Protein AF-X1SCW2-F1 (afdb_monomer_lite)

Structure (mmCIF, N/CA/C/O backbone):
data_AF-X1SCW2-F1
#
_entry.id   AF-X1SCW2-F1
#
loop_
_atom_site.group_PDB
_atom_site.id
_atom_site.type_symbol
_atom_site.label_atom_id
_atom_site.label_alt_id
_atom_site.label_comp_id
_atom_site.label_asym_id
_atom_site.label_entity_id
_atom_site.label_seq_id
_atom_site.pdbx_PDB_ins_code
_atom_site.Cartn_x
_atom_site.Cartn_y
_atom_site.Cartn_z
_atom_site.occupancy
_atom_site.B_iso_or_equiv
_atom_site.auth_seq_id
_atom_site.auth_comp_id
_atom_site.auth_asym_id
_atom_site.auth_atom_id
_atom_site.pdbx_PDB_model_num
ATOM 1 N N . MET A 1 1 ? -2.875 -14.811 14.538 1.00 54.03 1 MET A N 1
ATOM 2 C CA . MET A 1 1 ? -2.331 -13.479 14.200 1.00 54.03 1 MET A CA 1
ATOM 3 C C . MET A 1 1 ? -3.414 -12.764 13.407 1.00 54.03 1 MET A C 1
ATOM 5 O O . MET A 1 1 ? -3.868 -13.338 12.426 1.00 54.03 1 MET A O 1
ATOM 9 N N . GLU A 1 2 ? -3.927 -11.627 13.880 1.00 74.94 2 GLU A N 1
ATOM 10 C CA . GLU A 1 2 ? -4.964 -10.878 13.150 1.00 74.94 2 GLU A CA 1
ATOM 11 C C . GLU A 1 2 ? -4.380 -10.234 11.887 1.00 74.94 2 GLU A C 1
ATOM 13 O O . GLU A 1 2 ? -3.224 -9.808 11.876 1.00 74.94 2 GLU A O 1
ATOM 18 N N . ALA A 1 3 ? -5.174 -10.175 10.817 1.00 83.44 3 ALA A N 1
ATOM 19 C CA . ALA A 1 3 ? -4.763 -9.544 9.570 1.00 83.44 3 ALA A CA 1
ATOM 20 C C . ALA A 1 3 ? -4.694 -8.018 9.737 1.00 83.44 3 ALA A C 1
ATOM 22 O O . ALA A 1 3 ? -5.628 -7.389 10.240 1.00 83.44 3 ALA A O 1
ATOM 23 N N . ILE A 1 4 ? -3.603 -7.399 9.280 1.00 91.50 4 ILE A N 1
ATOM 24 C CA . ILE A 1 4 ? -3.504 -5.937 9.234 1.00 91.50 4 ILE A CA 1
ATOM 25 C C . ILE A 1 4 ? -4.421 -5.447 8.115 1.00 91.50 4 ILE A C 1
ATOM 27 O O . ILE A 1 4 ? -4.189 -5.736 6.946 1.00 91.50 4 ILE A O 1
ATOM 31 N N . THR A 1 5 ? -5.461 -4.697 8.460 1.00 93.12 5 THR A N 1
ATOM 32 C CA . THR A 1 5 ? -6.374 -4.120 7.466 1.00 93.12 5 THR A CA 1
ATOM 33 C C . THR A 1 5 ? -5.824 -2.817 6.892 1.00 93.12 5 THR A C 1
ATOM 35 O O . THR A 1 5 ? -4.996 -2.141 7.513 1.00 93.12 5 THR A O 1
ATOM 38 N N . ARG A 1 6 ? -6.371 -2.395 5.748 1.00 91.81 6 ARG A N 1
ATOM 39 C CA . ARG A 1 6 ? -6.151 -1.066 5.158 1.00 91.81 6 ARG A CA 1
ATOM 40 C C . ARG A 1 6 ? -6.265 0.060 6.185 1.00 91.81 6 ARG A C 1
ATOM 42 O O . ARG A 1 6 ? -5.440 0.966 6.205 1.00 91.81 6 ARG A O 1
ATOM 49 N N . VAL A 1 7 ? -7.302 0.022 7.023 1.00 92.81 7 VAL A N 1
ATOM 50 C CA . VAL A 1 7 ? -7.588 1.091 7.991 1.00 92.81 7 VAL A CA 1
ATOM 51 C C . VAL A 1 7 ? -6.497 1.151 9.056 1.00 92.81 7 VAL A C 1
ATOM 53 O O . VAL A 1 7 ? -5.996 2.233 9.360 1.00 92.81 7 VAL A O 1
ATOM 56 N N . THR A 1 8 ? -6.102 -0.005 9.593 1.00 95.06 8 THR A N 1
ATOM 57 C CA . THR A 1 8 ? -5.027 -0.099 10.587 1.00 95.06 8 THR A CA 1
ATOM 58 C C . THR A 1 8 ? -3.699 0.373 10.001 1.00 95.06 8 THR A C 1
ATOM 60 O O . THR A 1 8 ? -3.015 1.188 10.622 1.00 95.06 8 THR A O 1
ATOM 63 N N . PHE A 1 9 ? -3.366 -0.066 8.783 1.00 94.69 9 PHE A N 1
ATOM 64 C CA . PHE A 1 9 ? -2.137 0.343 8.108 1.00 94.69 9 PHE A CA 1
ATOM 65 C C . PHE A 1 9 ? -2.112 1.849 7.821 1.00 94.69 9 PHE A C 1
ATOM 67 O O . PHE A 1 9 ? -1.133 2.514 8.142 1.00 94.69 9 PHE A O 1
ATOM 74 N N . ASN A 1 10 ? -3.195 2.421 7.289 1.00 93.44 10 ASN A N 1
ATOM 75 C CA . ASN A 1 10 ? -3.240 3.844 6.949 1.00 93.44 10 ASN A CA 1
ATOM 76 C C . ASN A 1 10 ? -3.105 4.746 8.183 1.00 93.44 10 ASN A C 1
ATOM 78 O O . ASN A 1 10 ? -2.403 5.753 8.124 1.00 93.44 10 ASN A O 1
ATOM 82 N N . LYS A 1 11 ? -3.709 4.369 9.318 1.00 96.25 11 LYS A N 1
ATOM 83 C CA . LYS A 1 11 ? -3.509 5.085 10.590 1.00 96.25 11 LYS A CA 1
ATOM 84 C C . LYS A 1 11 ? -2.050 5.036 11.042 1.00 96.25 11 LYS A C 1
ATOM 86 O O . LYS A 1 11 ? -1.506 6.046 11.484 1.00 96.25 11 LYS A O 1
ATOM 91 N N . TRP A 1 12 ? -1.410 3.872 10.919 1.00 96.25 12 TRP A N 1
ATOM 92 C CA . TRP A 1 12 ? 0.013 3.727 11.219 1.00 96.25 12 TRP A CA 1
ATOM 93 C C . TRP A 1 12 ? 0.875 4.580 10.277 1.00 96.25 12 TRP A C 1
ATOM 95 O O . TRP A 1 12 ? 1.735 5.317 10.753 1.00 96.25 12 TRP A O 1
ATOM 105 N N . ALA A 1 13 ? 0.608 4.560 8.971 1.00 96.50 13 ALA A N 1
ATOM 106 C CA . ALA A 1 13 ? 1.336 5.337 7.970 1.00 96.50 13 ALA A CA 1
ATOM 107 C C . ALA A 1 13 ? 1.249 6.848 8.251 1.00 96.50 13 ALA A C 1
ATOM 109 O O . ALA A 1 13 ? 2.273 7.527 8.297 1.00 96.50 13 ALA A O 1
ATOM 110 N N . GLN A 1 14 ? 0.048 7.356 8.548 1.00 95.81 14 GLN A N 1
ATOM 111 C CA . GLN A 1 14 ? -0.165 8.756 8.930 1.00 95.81 14 GLN A CA 1
ATOM 112 C C . GLN A 1 14 ? 0.613 9.139 10.192 1.00 95.81 14 GLN A C 1
ATOM 114 O O . GLN A 1 14 ? 1.290 10.163 10.203 1.00 95.81 14 GLN A O 1
ATOM 119 N N . LYS A 1 15 ? 0.587 8.297 11.236 1.00 98.00 15 LYS A N 1
ATOM 120 C CA . LYS A 1 15 ? 1.352 8.531 12.474 1.00 98.00 15 LYS A CA 1
ATOM 121 C C . LYS A 1 15 ? 2.866 8.610 12.228 1.00 98.00 15 LYS A C 1
ATOM 123 O O . LYS A 1 15 ? 3.568 9.284 12.974 1.00 98.00 15 LYS A O 1
ATOM 128 N N . ASN A 1 16 ? 3.361 7.927 11.197 1.00 97.38 16 ASN A N 1
ATOM 129 C CA . ASN A 1 16 ? 4.773 7.912 10.815 1.00 97.38 16 ASN A CA 1
ATOM 130 C C . ASN A 1 16 ? 5.118 8.923 9.706 1.00 97.38 16 ASN A C 1
ATOM 132 O O . ASN A 1 16 ? 6.222 8.871 9.167 1.00 97.38 16 ASN A O 1
ATOM 136 N N . ASN A 1 17 ? 4.208 9.844 9.364 1.00 97.75 17 ASN A N 1
ATOM 137 C CA . ASN A 1 17 ? 4.384 10.847 8.307 1.00 97.75 17 ASN A CA 1
ATOM 138 C C . ASN A 1 17 ? 4.662 10.245 6.917 1.00 97.75 17 ASN A C 1
ATOM 140 O O . ASN A 1 17 ? 5.396 10.822 6.116 1.00 97.75 17 ASN A O 1
ATOM 144 N N . TRP A 1 18 ? 4.098 9.073 6.621 1.00 97.88 18 TRP A N 1
ATOM 145 C CA . TRP A 1 18 ? 4.144 8.503 5.277 1.00 97.88 18 TRP A CA 1
ATOM 146 C C . TRP A 1 18 ? 3.039 9.117 4.422 1.00 97.88 18 TRP A C 1
ATOM 148 O O . TRP A 1 18 ? 1.873 9.152 4.822 1.00 97.88 18 TRP A O 1
ATOM 158 N N . MET A 1 19 ? 3.395 9.563 3.221 1.00 97.44 19 MET A N 1
ATOM 159 C CA . MET A 1 19 ? 2.470 10.211 2.296 1.00 97.44 19 MET A CA 1
ATOM 160 C C . MET A 1 19 ? 2.092 9.257 1.170 1.00 97.44 19 MET A C 1
ATOM 162 O O . MET A 1 19 ? 2.962 8.830 0.418 1.00 97.44 19 MET A O 1
ATOM 166 N N . GLN A 1 20 ? 0.807 8.933 1.028 1.00 95.88 20 GLN A N 1
ATOM 167 C CA . GLN A 1 20 ? 0.331 8.166 -0.124 1.00 95.88 20 GLN A CA 1
ATOM 168 C C . GLN A 1 20 ? 0.402 9.039 -1.384 1.00 95.88 20 GLN A C 1
ATOM 170 O O . GLN A 1 20 ? -0.159 10.131 -1.403 1.00 95.88 20 GLN A O 1
ATOM 175 N N . VAL A 1 21 ? 1.052 8.547 -2.437 1.00 96.38 21 VAL A N 1
ATOM 176 C CA . VAL A 1 21 ? 1.244 9.277 -3.704 1.00 96.38 21 VAL A CA 1
ATOM 177 C C . VAL A 1 21 ? 0.645 8.580 -4.916 1.00 96.38 21 VAL A C 1
ATOM 179 O O . VAL A 1 21 ? 0.469 9.210 -5.953 1.00 96.38 21 VAL A O 1
ATOM 182 N N . ASN A 1 22 ? 0.319 7.292 -4.803 1.00 95.25 22 ASN A N 1
ATOM 183 C CA . ASN A 1 22 ? -0.329 6.555 -5.879 1.00 95.25 22 ASN A CA 1
ATOM 184 C C . ASN A 1 22 ? -1.235 5.444 -5.338 1.00 95.25 22 ASN A C 1
ATOM 186 O O . ASN A 1 22 ? -0.985 4.891 -4.264 1.00 95.25 22 ASN A O 1
ATOM 190 N N . GLU A 1 23 ? -2.253 5.096 -6.117 1.00 94.56 23 GLU A N 1
ATOM 191 C CA . GLU A 1 23 ? -3.097 3.917 -5.932 1.00 94.56 23 GLU A CA 1
ATOM 192 C C . GLU A 1 23 ? -3.242 3.204 -7.281 1.00 94.56 23 GLU A C 1
ATOM 194 O O . GLU A 1 23 ? -3.557 3.827 -8.292 1.00 94.56 23 GLU A O 1
ATOM 199 N N . ALA A 1 24 ? -3.033 1.890 -7.293 1.00 92.88 24 ALA A N 1
ATOM 200 C CA . ALA A 1 24 ? -3.229 1.042 -8.459 1.00 92.88 24 ALA A CA 1
ATOM 201 C C . ALA A 1 24 ? -4.066 -0.180 -8.075 1.00 92.88 24 ALA A C 1
ATOM 203 O O . ALA A 1 24 ? -3.682 -0.959 -7.203 1.00 92.88 24 ALA A O 1
ATOM 204 N N . ALA A 1 25 ? -5.209 -0.363 -8.730 1.00 93.19 25 ALA A N 1
ATOM 205 C CA . ALA A 1 25 ? -6.035 -1.553 -8.561 1.00 93.19 25 ALA A CA 1
ATOM 206 C C . ALA A 1 25 ? -5.602 -2.662 -9.532 1.00 93.19 25 ALA A C 1
ATOM 208 O O . ALA A 1 25 ? -5.210 -2.387 -10.666 1.00 93.19 25 ALA A O 1
ATOM 209 N N . SER A 1 26 ? -5.705 -3.915 -9.098 1.00 86.44 26 SER A N 1
ATOM 210 C CA . SER A 1 26 ? -5.511 -5.107 -9.926 1.00 86.44 26 SER A CA 1
ATOM 211 C C . SER A 1 26 ? -6.683 -6.076 -9.749 1.00 86.44 26 SER A C 1
ATOM 213 O O . SER A 1 26 ? -7.539 -5.900 -8.882 1.00 86.44 26 SER A O 1
ATOM 215 N N . SER A 1 27 ? -6.709 -7.146 -10.545 1.00 91.81 27 SER A N 1
ATOM 216 C CA . SER A 1 27 ? -7.667 -8.248 -10.372 1.00 91.81 27 SER A CA 1
ATOM 217 C C . SER A 1 27 ? -7.492 -9.006 -9.051 1.00 91.81 27 SER A C 1
ATOM 219 O O . SER A 1 27 ? -8.392 -9.730 -8.637 1.00 91.81 27 SER A O 1
ATOM 221 N N . THR A 1 28 ? -6.346 -8.850 -8.387 1.00 89.75 28 THR A N 1
ATOM 222 C CA . THR A 1 28 ? -5.993 -9.560 -7.153 1.00 89.75 28 THR A CA 1
ATOM 223 C C . THR A 1 28 ? -6.041 -8.677 -5.910 1.00 89.75 28 THR A C 1
ATOM 225 O O . THR A 1 28 ? -5.947 -9.199 -4.798 1.00 89.75 28 THR A O 1
ATOM 228 N N . GLY A 1 29 ? -6.207 -7.359 -6.059 1.00 94.50 29 GLY A N 1
ATOM 229 C CA . GLY A 1 29 ? -6.132 -6.454 -4.923 1.00 94.50 29 GLY A CA 1
ATOM 230 C C . GLY A 1 29 ? -5.900 -4.991 -5.278 1.00 94.50 29 GLY A C 1
ATOM 231 O O . GLY A 1 29 ? -6.285 -4.505 -6.343 1.00 94.50 29 GLY A O 1
ATOM 232 N N . ARG A 1 30 ? -5.278 -4.267 -4.347 1.00 94.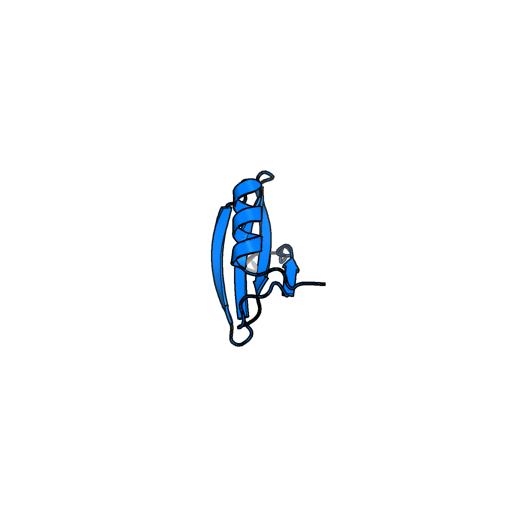81 30 ARG A N 1
ATOM 233 C CA . ARG A 1 30 ? -4.884 -2.864 -4.517 1.00 94.81 30 ARG A CA 1
ATOM 234 C C . ARG A 1 30 ? -3.477 -2.637 -4.000 1.00 94.81 30 ARG A C 1
ATOM 236 O O . ARG A 1 30 ? -3.128 -3.099 -2.918 1.00 94.81 30 ARG A O 1
ATOM 243 N N . ASN A 1 31 ? -2.716 -1.852 -4.746 1.00 94.50 31 ASN A N 1
ATOM 244 C CA . ASN A 1 31 ? -1.380 -1.419 -4.389 1.00 94.50 31 ASN A CA 1
ATOM 245 C C . ASN A 1 31 ? -1.393 0.081 -4.105 1.00 94.50 31 ASN A C 1
ATOM 247 O O . ASN A 1 31 ? -1.859 0.869 -4.927 1.00 94.50 31 ASN A O 1
ATOM 251 N N . TYR A 1 32 ? -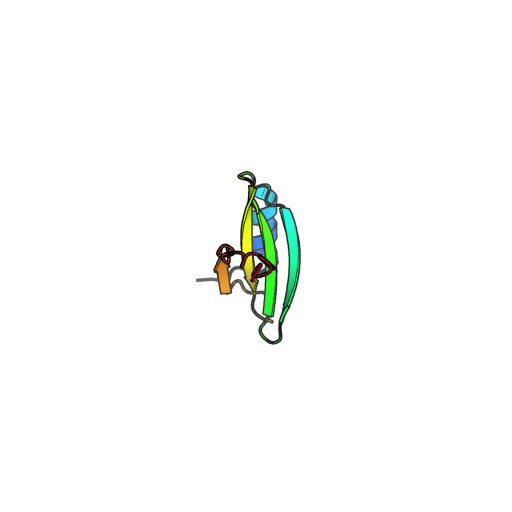0.851 0.477 -2.962 1.00 95.12 32 TYR A N 1
ATOM 252 C CA . TYR A 1 32 ? -0.668 1.873 -2.581 1.00 95.12 32 TYR A CA 1
ATOM 253 C C . TYR A 1 32 ? 0.818 2.196 -2.544 1.00 95.12 32 TYR A C 1
ATOM 255 O O . TYR A 1 32 ? 1.588 1.448 -1.946 1.00 95.12 32 TYR A O 1
ATOM 263 N N . THR A 1 33 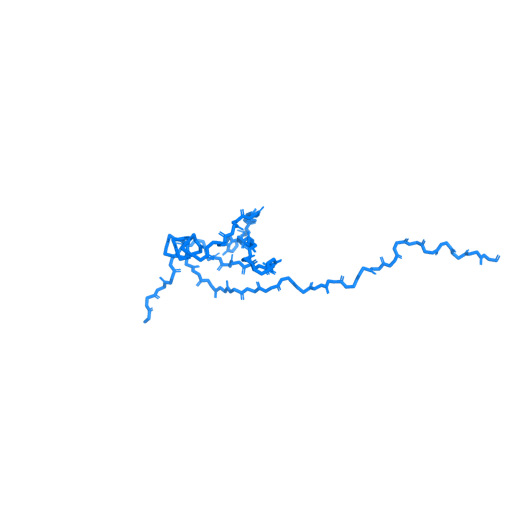? 1.225 3.311 -3.142 1.00 95.88 33 THR A N 1
ATOM 264 C CA . THR A 1 33 ? 2.604 3.797 -3.025 1.00 95.88 33 THR A CA 1
ATOM 265 C C . THR A 1 33 ? 2.658 4.915 -2.001 1.00 95.88 33 THR A C 1
ATOM 267 O O . THR A 1 33 ? 1.895 5.877 -2.098 1.00 95.88 33 THR A O 1
ATOM 270 N N . PHE A 1 34 ? 3.584 4.807 -1.056 1.00 97.00 34 PHE A N 1
ATOM 271 C CA . PHE A 1 34 ? 3.876 5.809 -0.043 1.00 97.00 34 PHE A CA 1
ATOM 272 C C . PHE A 1 34 ? 5.297 6.354 -0.204 1.00 97.00 34 PHE A C 1
ATOM 274 O O . PHE A 1 34 ? 6.210 5.605 -0.547 1.00 97.00 34 PHE A O 1
ATOM 281 N N . ILE A 1 35 ? 5.483 7.639 0.093 1.00 97.19 35 ILE A N 1
ATOM 282 C CA . ILE A 1 35 ? 6.787 8.264 0.334 1.00 97.19 35 ILE A CA 1
ATOM 283 C C . ILE A 1 35 ? 7.016 8.307 1.848 1.00 97.19 35 ILE A C 1
ATOM 285 O O . ILE A 1 35 ? 6.169 8.815 2.587 1.00 97.19 35 ILE A O 1
ATOM 289 N N . THR A 1 36 ? 8.145 7.776 2.316 1.00 96.38 36 THR A N 1
ATOM 290 C CA . THR A 1 36 ? 8.576 7.870 3.721 1.00 96.38 36 THR A CA 1
ATOM 291 C C . THR A 1 36 ? 9.241 9.224 4.009 1.00 96.38 36 THR A C 1
ATOM 293 O O . THR A 1 36 ? 9.691 9.895 3.080 1.00 96.38 36 THR A O 1
ATOM 296 N N . PRO A 1 37 ? 9.430 9.617 5.283 1.00 97.06 37 PRO A N 1
ATOM 297 C CA . PRO A 1 37 ? 10.191 10.825 5.627 1.00 97.06 37 PRO A CA 1
ATOM 298 C C . PRO A 1 37 ? 11.636 10.841 5.103 1.00 97.06 37 PRO A C 1
ATOM 300 O O . PRO A 1 37 ? 12.197 11.908 4.884 1.00 97.06 37 PRO A O 1
ATOM 303 N N . SER A 1 38 ? 12.234 9.668 4.865 1.00 96.25 38 SER A N 1
ATOM 304 C CA . SER A 1 38 ? 13.556 9.538 4.235 1.00 96.25 38 SER A CA 1
ATOM 305 C C . SER A 1 38 ? 13.532 9.697 2.708 1.00 96.25 38 SER A C 1
ATOM 307 O O . SER A 1 38 ? 14.565 9.532 2.066 1.00 96.25 38 SER A O 1
ATOM 309 N N . GLY A 1 39 ? 12.367 9.959 2.108 1.00 94.69 39 GLY A N 1
ATOM 310 C CA . GLY A 1 39 ? 12.182 10.063 0.658 1.00 94.69 39 GLY A CA 1
ATOM 311 C C . GLY A 1 39 ? 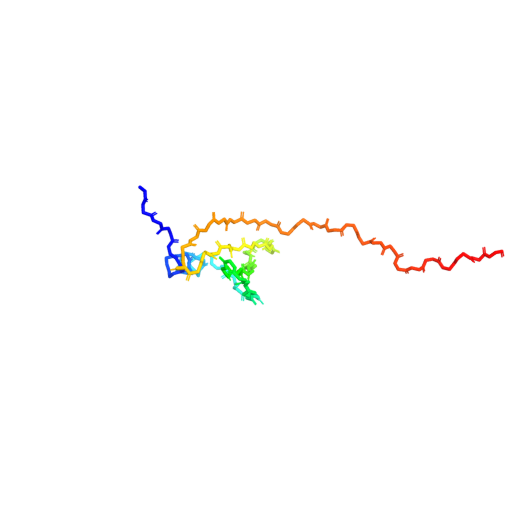12.106 8.717 -0.068 1.00 94.69 39 GLY A C 1
ATOM 312 O O . GLY A 1 39 ? 12.119 8.679 -1.295 1.00 94.69 39 GLY A O 1
ATOM 313 N N . SER A 1 40 ? 12.035 7.599 0.659 1.00 94.75 40 SER A N 1
ATOM 314 C CA . SER A 1 40 ? 11.960 6.265 0.057 1.00 94.75 40 SER A CA 1
ATOM 315 C C . SER A 1 40 ? 10.539 5.946 -0.406 1.00 94.75 40 SER A C 1
ATOM 317 O O . SER A 1 40 ? 9.570 6.296 0.264 1.00 94.75 40 SER A O 1
ATOM 319 N N . LEU A 1 41 ? 10.412 5.234 -1.528 1.00 95.00 41 LEU A N 1
ATOM 320 C CA . LEU A 1 41 ? 9.130 4.723 -2.012 1.00 95.00 41 LEU A CA 1
ATOM 321 C C . LEU A 1 41 ? 8.847 3.340 -1.428 1.00 95.00 41 LEU A C 1
ATOM 323 O O . LEU A 1 41 ? 9.654 2.428 -1.592 1.00 95.00 41 LEU A O 1
ATOM 327 N N . ILE A 1 42 ? 7.686 3.178 -0.796 1.00 96.25 42 ILE A N 1
ATOM 328 C CA . ILE A 1 42 ? 7.183 1.895 -0.293 1.00 96.25 42 ILE A CA 1
ATOM 329 C C . ILE A 1 42 ? 5.867 1.567 -0.991 1.00 96.25 42 ILE A C 1
ATOM 331 O O . ILE A 1 42 ? 4.948 2.381 -1.017 1.00 96.25 42 ILE A O 1
ATOM 335 N N . ILE A 1 43 ? 5.763 0.362 -1.535 1.00 95.38 43 ILE A N 1
ATOM 336 C CA . ILE A 1 43 ? 4.554 -0.196 -2.132 1.00 95.38 43 ILE A CA 1
ATOM 337 C C . ILE A 1 43 ? 3.897 -1.113 -1.106 1.00 95.38 43 ILE A C 1
ATOM 339 O O . ILE A 1 43 ? 4.539 -2.000 -0.549 1.00 95.38 43 ILE A O 1
ATOM 343 N N . VAL A 1 44 ? 2.608 -0.907 -0.879 1.00 95.94 44 VAL A N 1
ATOM 344 C CA . VAL A 1 44 ? 1.774 -1.637 0.075 1.00 95.94 44 VAL A CA 1
ATOM 345 C C . VAL A 1 44 ? 0.726 -2.399 -0.711 1.00 95.94 44 VAL A C 1
ATOM 347 O O . VAL A 1 44 ? -0.085 -1.782 -1.397 1.00 95.94 44 VAL A O 1
ATOM 350 N N . MET A 1 45 ? 0.743 -3.725 -0.622 1.00 95.38 45 MET A N 1
ATOM 351 C CA . MET A 1 45 ? -0.139 -4.603 -1.387 1.00 95.38 45 MET A CA 1
ATOM 352 C C . MET A 1 45 ? -1.239 -5.149 -0.488 1.00 95.38 45 MET A C 1
ATOM 354 O O . MET A 1 45 ? -0.951 -5.810 0.512 1.00 95.38 45 MET A O 1
ATOM 358 N N . LEU A 1 46 ? -2.492 -4.892 -0.849 1.00 95.81 46 LEU A N 1
ATOM 359 C CA . LEU A 1 46 ? -3.669 -5.384 -0.145 1.00 95.81 46 LEU A CA 1
ATOM 360 C C . LEU A 1 46 ? -4.447 -6.367 -1.018 1.00 95.81 46 LEU A C 1
ATOM 362 O O . LEU A 1 46 ? -4.558 -6.156 -2.224 1.00 95.81 46 LEU A O 1
ATOM 366 N N . ASP A 1 47 ? -5.034 -7.394 -0.407 1.00 95.25 47 ASP A N 1
ATOM 367 C CA . ASP A 1 47 ? -5.981 -8.288 -1.079 1.00 95.25 47 ASP A CA 1
ATOM 368 C C . ASP A 1 47 ? -7.321 -7.579 -1.371 1.00 95.25 47 ASP A C 1
ATOM 370 O O . ASP A 1 47 ? -7.581 -6.452 -0.935 1.00 95.25 47 ASP A O 1
ATOM 374 N N . LEU A 1 48 ? -8.218 -8.256 -2.095 1.00 94.94 48 LEU A N 1
ATOM 375 C CA . LEU A 1 48 ? -9.566 -7.743 -2.386 1.00 94.94 48 LEU A CA 1
ATOM 376 C C . LEU A 1 48 ? -10.428 -7.506 -1.131 1.00 94.94 48 LEU A C 1
ATOM 378 O O . LEU A 1 48 ? -11.395 -6.750 -1.193 1.00 94.94 48 LEU A O 1
ATOM 382 N N . LYS A 1 49 ? -10.091 -8.134 0.000 1.00 94.44 49 LYS A N 1
ATOM 383 C CA . LYS A 1 49 ? -10.769 -7.951 1.292 1.00 94.44 49 LYS A CA 1
ATOM 384 C C . LYS A 1 49 ? -10.178 -6.780 2.092 1.00 94.44 49 LYS A C 1
ATOM 386 O O . LYS A 1 49 ? -10.707 -6.438 3.145 1.00 94.44 49 LYS A O 1
ATOM 391 N N . GLY A 1 50 ? -9.118 -6.142 1.592 1.00 92.94 50 GLY A N 1
ATOM 392 C CA . GLY A 1 50 ? -8.433 -5.030 2.241 1.00 92.94 50 GLY A CA 1
ATOM 393 C C . GLY A 1 50 ? -7.419 -5.449 3.307 1.00 92.94 50 GLY A C 1
ATOM 394 O O . GLY A 1 50 ? -7.045 -4.609 4.128 1.00 92.94 50 GLY A O 1
ATOM 395 N N . ASN A 1 51 ? -6.978 -6.707 3.315 1.00 95.38 51 ASN A N 1
ATOM 396 C CA . ASN A 1 51 ? -5.918 -7.196 4.192 1.00 95.38 51 ASN A CA 1
AT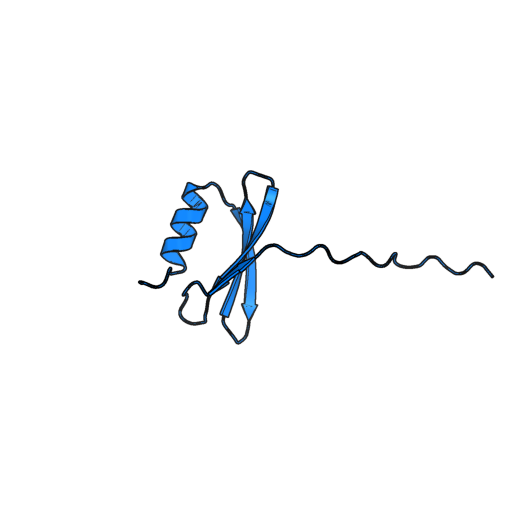OM 397 C C . ASN A 1 51 ? -4.550 -6.967 3.560 1.00 95.38 51 ASN A C 1
ATOM 399 O O . ASN A 1 51 ? -4.367 -7.188 2.365 1.00 95.38 51 ASN A O 1
ATOM 403 N N . LEU A 1 52 ? -3.575 -6.580 4.373 1.00 94.62 52 LEU A N 1
ATOM 404 C CA . LEU A 1 52 ? -2.187 -6.451 3.967 1.00 94.62 52 LEU A CA 1
ATOM 405 C C . LEU A 1 52 ? -1.607 -7.819 3.608 1.00 94.62 52 LEU A C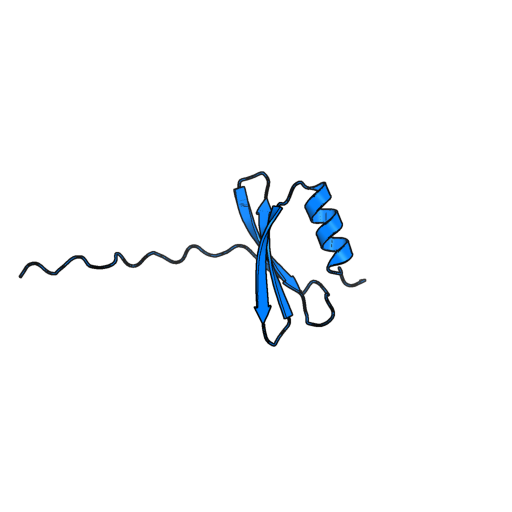 1
ATOM 407 O O . LEU A 1 52 ? -1.562 -8.716 4.447 1.00 94.62 52 LEU A O 1
ATOM 411 N N . ILE A 1 53 ? -1.136 -7.943 2.369 1.00 94.19 53 ILE A N 1
ATOM 412 C CA . ILE A 1 53 ? -0.407 -9.115 1.880 1.00 94.19 53 ILE A CA 1
ATOM 413 C C . ILE A 1 53 ? 1.100 -8.879 2.004 1.00 94.19 53 ILE A C 1
ATOM 415 O O . ILE A 1 53 ? 1.826 -9.759 2.455 1.00 94.19 53 ILE A O 1
ATOM 419 N N . SER A 1 54 ? 1.585 -7.712 1.560 1.00 92.69 54 SER A N 1
ATOM 420 C CA . SER A 1 54 ? 3.023 -7.459 1.432 1.00 92.69 54 SER A CA 1
ATOM 421 C C . SER A 1 54 ? 3.379 -5.970 1.426 1.00 92.69 54 SER A C 1
ATOM 423 O O . SER A 1 54 ? 2.546 -5.109 1.133 1.00 92.69 54 SER A O 1
ATOM 425 N N . LEU A 1 55 ? 4.649 -5.693 1.723 1.00 93.69 55 LEU A N 1
ATOM 426 C CA . LEU A 1 55 ? 5.317 -4.401 1.599 1.00 93.69 55 LEU A CA 1
ATOM 427 C C . LEU A 1 55 ? 6.568 -4.589 0.733 1.00 93.69 55 LEU A C 1
ATOM 429 O O . LEU A 1 55 ? 7.290 -5.570 0.900 1.00 93.69 55 LEU A O 1
ATOM 433 N N . GLY A 1 56 ? 6.855 -3.649 -0.162 1.00 92.62 56 GLY A N 1
ATOM 434 C CA . GLY A 1 56 ? 8.038 -3.714 -1.020 1.00 92.62 56 GLY A CA 1
ATOM 435 C C . GLY A 1 56 ? 8.581 -2.343 -1.391 1.00 92.62 56 GLY A C 1
ATOM 436 O O . GLY A 1 56 ? 7.908 -1.331 -1.230 1.00 92.62 56 GLY A O 1
ATOM 437 N N . GLN A 1 57 ? 9.802 -2.310 -1.912 1.00 91.00 57 GLN A N 1
ATOM 438 C CA . GLN A 1 57 ? 10.381 -1.123 -2.536 1.00 91.00 57 GLN A CA 1
ATOM 439 C C . GLN A 1 57 ? 10.440 -1.337 -4.049 1.00 91.00 57 GLN A C 1
ATOM 441 O O . GLN A 1 57 ? 10.712 -2.460 -4.484 1.00 91.00 57 GLN A O 1
ATOM 446 N N . PRO A 1 58 ? 10.180 -0.305 -4.869 1.00 83.50 58 PRO A N 1
ATOM 447 C CA . PRO A 1 58 ? 10.417 -0.414 -6.296 1.00 83.50 58 PRO A CA 1
ATOM 448 C C . PRO A 1 58 ? 11.907 -0.667 -6.529 1.00 83.50 58 PRO A C 1
ATOM 450 O O . PRO A 1 58 ? 12.762 0.066 -6.032 1.00 83.50 58 PRO A O 1
ATOM 453 N N . VAL A 1 59 ? 12.210 -1.714 -7.290 1.00 79.00 59 VAL A N 1
ATOM 454 C CA . VAL A 1 59 ? 13.575 -1.977 -7.739 1.00 79.00 59 VAL A CA 1
ATOM 455 C C . VAL A 1 59 ? 13.865 -1.010 -8.885 1.00 79.00 59 VAL A C 1
ATOM 457 O O . VAL A 1 59 ? 13.084 -0.976 -9.842 1.00 79.00 59 VAL A O 1
ATOM 460 N N . PRO A 1 60 ? 14.947 -0.214 -8.819 1.00 71.31 60 PRO A N 1
ATOM 461 C CA . PRO A 1 60 ? 15.363 0.600 -9.947 1.00 71.31 60 PRO A CA 1
ATOM 462 C C . PRO A 1 60 ? 15.567 -0.303 -11.161 1.00 71.31 60 PRO A C 1
ATOM 464 O O . PRO A 1 60 ? 16.409 -1.200 -11.146 1.00 71.31 60 PRO A O 1
ATOM 467 N N . VAL A 1 61 ? 14.781 -0.087 -12.211 1.00 74.50 61 VAL A N 1
ATOM 468 C CA . VAL A 1 61 ? 15.035 -0.743 -13.491 1.00 74.50 61 VAL A CA 1
ATOM 469 C C . VAL A 1 61 ? 16.137 0.061 -14.175 1.00 74.50 61 VAL A C 1
ATOM 471 O O . VAL A 1 61 ? 15.988 1.283 -14.285 1.00 74.50 61 VAL A O 1
ATOM 474 N N . PRO A 1 62 ? 17.240 -0.570 -14.620 1.00 71.31 62 PRO A N 1
ATOM 475 C CA . PRO A 1 62 ? 18.239 0.113 -15.425 1.00 71.31 62 PRO A CA 1
ATOM 476 C C . PRO A 1 62 ? 17.543 0.801 -16.597 1.00 71.31 62 PRO A C 1
ATOM 478 O O . PRO A 1 62 ? 16.856 0.152 -17.389 1.00 71.31 62 PRO A O 1
ATOM 481 N N . GLN A 1 63 ? 17.680 2.121 -16.693 1.00 63.19 63 GLN A N 1
ATOM 482 C CA . GLN A 1 63 ? 17.182 2.835 -17.856 1.00 63.19 63 GLN A CA 1
ATOM 483 C C . GLN A 1 63 ? 18.037 2.398 -19.043 1.00 63.19 63 GLN A C 1
ATOM 485 O O . GLN A 1 63 ? 19.243 2.643 -19.069 1.00 63.19 63 GLN A O 1
ATOM 490 N N . SER A 1 64 ? 17.427 1.716 -20.016 1.00 67.69 64 SER A N 1
ATOM 491 C CA . SER A 1 64 ? 18.060 1.588 -21.324 1.00 67.69 64 SER A CA 1
ATOM 492 C C . SER A 1 64 ? 18.272 3.013 -21.841 1.00 67.69 64 SER A C 1
ATOM 494 O O . SER A 1 64 ? 17.304 3.781 -21.846 1.00 67.69 64 SER A O 1
ATOM 496 N N . PRO A 1 65 ? 19.499 3.411 -22.218 1.00 65.38 65 PRO A N 1
ATOM 497 C CA . PRO A 1 65 ? 19.708 4.704 -22.837 1.00 65.38 65 PRO A CA 1
ATOM 498 C C . PRO A 1 65 ? 18.901 4.698 -24.132 1.00 65.38 65 PRO A C 1
ATOM 500 O O . PRO A 1 65 ? 19.239 3.998 -25.087 1.00 65.38 65 PRO A O 1
ATOM 503 N N . LEU A 1 66 ? 17.783 5.421 -24.142 1.00 61.59 66 LEU A N 1
ATOM 504 C CA . LEU A 1 66 ? 17.001 5.635 -25.346 1.00 61.59 66 LEU A CA 1
ATOM 505 C C . LEU A 1 66 ? 17.921 6.286 -26.385 1.00 61.59 66 LEU A C 1
ATOM 507 O O . LEU A 1 66 ? 18.266 7.455 -26.264 1.00 61.59 66 LEU A O 1
ATOM 511 N N . GLY A 1 67 ? 18.324 5.491 -27.377 1.00 58.09 67 GLY A N 1
ATOM 512 C CA . GLY A 1 67 ? 18.945 5.929 -28.621 1.00 58.09 67 GLY A CA 1
ATOM 513 C C . GLY A 1 67 ? 20.298 6.623 -28.481 1.00 58.09 67 GLY A C 1
ATOM 514 O O . GLY A 1 67 ? 20.371 7.843 -28.548 1.00 58.09 67 GLY A O 1
ATOM 515 N N . ILE A 1 68 ? 21.393 5.858 -28.468 1.00 59.56 68 ILE A N 1
ATOM 516 C CA . ILE A 1 68 ? 22.589 6.329 -29.179 1.00 59.56 68 ILE A CA 1
ATOM 517 C C . ILE A 1 68 ? 22.334 5.976 -30.649 1.00 59.56 68 ILE A C 1
ATOM 519 O O . ILE A 1 68 ? 22.291 4.782 -30.970 1.00 59.56 68 ILE A O 1
ATOM 523 N N . PRO A 1 69 ? 22.116 6.944 -31.558 1.00 52.78 69 PRO A N 1
ATOM 524 C CA . PRO A 1 69 ? 22.125 6.638 -32.978 1.00 52.78 69 PRO A CA 1
ATOM 525 C C . PRO A 1 69 ? 23.504 6.054 -33.280 1.00 52.78 69 PRO A C 1
ATOM 527 O O . PRO A 1 69 ? 24.516 6.692 -32.993 1.00 52.78 69 PRO A O 1
ATOM 530 N N . LYS A 1 70 ? 23.572 4.833 -33.822 1.00 53.97 70 LYS A N 1
ATOM 531 C CA . LYS A 1 70 ? 24.819 4.333 -34.408 1.00 53.97 70 LYS A CA 1
ATOM 532 C C . LYS A 1 70 ? 25.186 5.285 -35.547 1.00 53.97 70 LYS A C 1
ATOM 534 O O . LYS A 1 70 ? 24.623 5.174 -36.633 1.00 53.97 70 LYS A O 1
ATOM 539 N N . THR A 1 71 ? 26.092 6.227 -35.303 1.00 52.38 71 THR A N 1
ATOM 540 C CA . THR A 1 71 ? 26.803 6.908 -36.383 1.00 52.38 71 THR A CA 1
ATOM 541 C C . THR A 1 71 ? 27.670 5.854 -37.047 1.00 52.38 71 THR A C 1
ATOM 543 O O . THR A 1 71 ? 28.534 5.253 -36.405 1.00 52.38 71 THR A O 1
ATOM 546 N N . ARG A 1 72 ? 27.303 5.548 -38.287 1.00 56.50 72 ARG A N 1
ATOM 547 C CA . ARG A 1 72 ? 28.000 4.626 -39.171 1.00 56.50 72 ARG A CA 1
ATOM 548 C C . ARG A 1 72 ? 29.278 5.264 -39.696 1.00 56.50 72 ARG A C 1
ATOM 550 O O . ARG A 1 72 ? 29.267 6.504 -39.853 1.00 56.50 72 ARG A O 1
#

Foldseek 3Di:
DDFCFQVNVVVVCVVQVWAWDDWDADPFFIWTWTQGPVRFIKIWTAGPVRTTDDIDGDDDDPDDPPDPDPPD

pLDDT: mean 87.48, std 13.67, range [52.38, 98.0]

Organism: NCBI:txid412755

Secondary structure (DSSP, 8-state):
----BHHHHHHHHHHTT-EEEEEEEETTEEEEEEE-TTS-EEEEEEETTSBEEEEE-PPPPP---S------

Radius of gyration: 16.9 Å; chains: 1; bounding box: 39×24×53 Å

Sequence (72 aa):
MEAITRVTFNKWAQKNNWMQVNEAASSTGRNYTFITPSGSLIIVMLDLKGNLISLGQPVPVPQSPLGIPKTR